Protein AF-A0A7S3MVQ2-F1 (afdb_monomer)

Mean predicted aligned error: 12.65 Å

Foldseek 3Di:
DDDDDPDDDDDDDPPDPDDPPDDDDDDDDDDDDDDDDPPQACAAQNVVCPDPPNVLFDRFDLVCLPDVVLVPCVVVVVVPADPVLVVVLSCRNSGSHHDDPVLVVDPVSVVSVVVSVVSVVVSRVSRCPDPVNVVRSVVCVVVCSVWFDPDPVRVRD

Organism: NCBI:txid197538

InterPro domains:
  IPR000704 Casein kinase II, regulatory subunit [PF01214] (44-157)
  IPR000704 Casein kinase II, regulatory subunit [PR00472] (43-59)
  IPR000704 Casein kinase II, regulatory subunit [PR00472] (60-74)
  IPR000704 Casein kinase II, regulatory subunit [PR00472] (120-141)
  IPR000704 Casein kinase II, regulatory subunit [PR00472] (145-157)
  IPR000704 Casein kinase II, regulatory subunit [PTHR11740] (28-157)
  IPR000704 Casein kinase II, regulatory subunit [SM01085] (43-157)
  IPR016149 Casein kinase II, regulatory subunit, N-terminal [G3DSA:1.10.1820.10] (37-147)
  IPR035991 Casein kinase II subunit beta-like [SSF57798] (42-157)

Structure (mmCIF, N/CA/C/O backbone):
data_AF-A0A7S3MVQ2-F1
#
_entry.id   AF-A0A7S3MVQ2-F1
#
loop_
_atom_site.group_PDB
_atom_site.id
_atom_site.type_symbol
_atom_site.label_atom_id
_atom_site.label_alt_id
_atom_site.label_comp_id
_atom_site.label_asym_id
_atom_site.label_entity_id
_atom_site.label_seq_id
_atom_site.pdbx_PDB_ins_code
_atom_site.Cartn_x
_atom_site.Cartn_y
_atom_site.Cartn_z
_atom_site.occupancy
_atom_site.B_iso_or_equiv
_atom_site.auth_seq_id
_atom_site.auth_comp_id
_atom_site.auth_asym_id
_atom_site.auth_atom_id
_atom_site.pdbx_PDB_model_num
ATOM 1 N N . GLY A 1 1 ? 5.652 -50.500 51.680 1.00 36.81 1 GLY A N 1
ATOM 2 C CA . GLY A 1 1 ? 4.199 -50.358 51.426 1.00 36.81 1 GLY A CA 1
ATOM 3 C C . GLY A 1 1 ? 3.762 -49.043 52.034 1.00 36.81 1 GLY A C 1
ATOM 4 O O . GLY A 1 1 ? 4.068 -48.846 53.192 1.00 36.81 1 GLY A O 1
ATOM 5 N N . ARG A 1 2 ? 3.355 -48.041 51.249 1.00 36.62 2 ARG A N 1
ATOM 6 C CA . ARG A 1 2 ? 2.027 -47.779 50.636 1.00 36.62 2 ARG A CA 1
ATOM 7 C C . ARG A 1 2 ? 1.293 -46.641 51.387 1.00 36.62 2 ARG A C 1
ATOM 9 O O . ARG A 1 2 ? 0.750 -46.919 52.444 1.00 36.62 2 ARG A O 1
ATOM 16 N N . ARG A 1 3 ? 1.167 -45.494 50.685 1.00 39.09 3 ARG A N 1
ATOM 17 C CA . ARG A 1 3 ? 0.051 -44.503 50.623 1.00 39.09 3 ARG A CA 1
ATOM 18 C C . ARG A 1 3 ? -0.228 -43.683 51.903 1.00 39.09 3 ARG A C 1
ATOM 20 O O . ARG A 1 3 ? -0.216 -44.256 52.977 1.00 39.09 3 ARG A O 1
ATOM 27 N N . ARG A 1 4 ? -0.519 -42.374 51.881 1.00 41.44 4 ARG A N 1
ATOM 28 C CA . ARG A 1 4 ? -1.249 -41.458 50.958 1.00 41.44 4 ARG A CA 1
ATOM 29 C C . ARG A 1 4 ? -0.578 -40.059 51.082 1.00 41.44 4 ARG A C 1
ATOM 31 O O . ARG A 1 4 ? -0.103 -39.784 52.174 1.00 41.44 4 ARG A O 1
ATOM 38 N N . MET A 1 5 ? -0.280 -39.238 50.066 1.00 42.91 5 MET A N 1
ATOM 39 C CA . MET A 1 5 ? -1.108 -38.577 49.036 1.00 42.91 5 MET A CA 1
ATOM 40 C C . MET A 1 5 ? -2.360 -37.901 49.598 1.00 42.91 5 MET A C 1
ATOM 42 O O . MET A 1 5 ? -3.444 -38.468 49.504 1.00 42.91 5 MET A O 1
ATOM 46 N N . ASP A 1 6 ? -2.160 -36.708 50.159 1.00 44.53 6 ASP A N 1
ATOM 47 C CA . ASP A 1 6 ? -3.159 -35.643 50.236 1.00 44.53 6 ASP A CA 1
ATOM 48 C C . ASP A 1 6 ? -2.578 -34.473 49.421 1.00 44.53 6 ASP A C 1
ATOM 50 O O . ASP A 1 6 ? -1.783 -33.684 49.927 1.00 44.53 6 ASP A O 1
ATOM 54 N N . ASP A 1 7 ? -2.873 -34.472 48.119 1.00 46.22 7 ASP A N 1
ATOM 55 C CA . ASP A 1 7 ? -2.576 -33.376 47.196 1.00 46.22 7 ASP A CA 1
ATOM 56 C C . ASP A 1 7 ? -3.830 -32.493 47.107 1.00 46.22 7 ASP A C 1
ATOM 58 O O . ASP A 1 7 ? -4.906 -32.963 46.722 1.00 46.22 7 ASP A O 1
ATOM 62 N N . ASP A 1 8 ? -3.681 -31.225 47.491 1.00 48.38 8 ASP A N 1
ATOM 63 C CA . ASP A 1 8 ? -4.640 -30.156 47.219 1.00 48.38 8 ASP A CA 1
ATOM 64 C C . ASP A 1 8 ? -4.852 -29.996 45.699 1.00 48.38 8 ASP A C 1
ATOM 66 O O . ASP A 1 8 ? -3.922 -30.205 44.911 1.00 48.38 8 ASP A O 1
ATOM 70 N N . PRO A 1 9 ? -6.061 -29.621 45.244 1.00 42.78 9 PRO A N 1
ATOM 71 C CA . PRO A 1 9 ? -6.356 -29.514 43.825 1.00 42.78 9 PRO A CA 1
ATOM 72 C C . PRO A 1 9 ? -5.640 -28.301 43.219 1.00 42.78 9 PRO A C 1
ATOM 74 O O . PRO A 1 9 ? -5.954 -27.152 43.526 1.00 42.78 9 PRO A O 1
ATOM 77 N N . ILE A 1 10 ? -4.691 -28.571 42.321 1.00 49.16 10 ILE A N 1
ATOM 78 C CA . ILE A 1 10 ? -4.144 -27.574 41.402 1.00 49.16 10 ILE A CA 1
ATOM 79 C C . ILE A 1 10 ? -5.217 -27.290 40.349 1.00 49.16 10 ILE A C 1
ATOM 81 O O . ILE A 1 10 ? -5.445 -28.076 39.430 1.00 49.16 10 ILE A O 1
ATOM 85 N N . ASP A 1 11 ? -5.882 -26.157 40.533 1.00 48.62 11 ASP A N 1
ATOM 86 C CA . ASP A 1 11 ? -6.519 -25.389 39.475 1.00 48.62 11 ASP A CA 1
ATOM 87 C C . ASP A 1 11 ? -5.435 -24.892 38.509 1.00 48.62 11 ASP A C 1
ATOM 89 O O . ASP A 1 11 ? -4.496 -24.226 38.953 1.00 48.62 11 ASP A O 1
ATOM 93 N N . GLN A 1 12 ? -5.547 -25.292 37.237 1.00 49.31 12 GLN A N 1
ATOM 94 C CA . GLN A 1 12 ? -4.979 -24.686 36.021 1.00 49.31 12 GLN A CA 1
ATOM 95 C C . GLN A 1 12 ? -4.744 -25.767 34.962 1.00 49.31 12 GLN A C 1
ATOM 97 O O . GLN A 1 12 ? -3.691 -26.403 34.942 1.00 49.31 12 GLN A O 1
ATOM 102 N N . ASN A 1 13 ? -5.706 -25.936 34.052 1.00 39.81 13 ASN A N 1
ATOM 103 C CA . ASN A 1 13 ? -5.420 -25.964 32.616 1.00 39.81 13 ASN A CA 1
ATOM 104 C C . ASN A 1 13 ? -6.738 -25.846 31.832 1.00 39.81 13 ASN A C 1
ATOM 106 O O . ASN A 1 13 ? -7.194 -26.814 31.221 1.00 39.81 13 ASN A O 1
ATOM 110 N N . ASP A 1 14 ? -7.355 -24.663 31.859 1.00 41.69 14 ASP A N 1
ATOM 111 C CA . ASP A 1 14 ? -8.352 -24.310 30.850 1.00 41.69 14 ASP A CA 1
ATOM 112 C C . ASP A 1 14 ? -7.624 -24.162 29.513 1.00 41.69 14 ASP A C 1
ATOM 114 O O . ASP A 1 14 ? -7.027 -23.137 29.177 1.00 41.69 14 ASP A O 1
ATOM 118 N N . SER A 1 15 ? -7.633 -25.251 28.750 1.00 51.78 15 SER A N 1
ATOM 119 C CA . SER A 1 15 ? -7.375 -25.237 27.321 1.00 51.78 15 SER A CA 1
ATOM 120 C C . SER A 1 15 ? -8.559 -24.578 26.615 1.00 51.78 15 SER A C 1
ATOM 122 O O . SER A 1 15 ? -9.326 -25.252 25.927 1.00 51.78 15 SER A O 1
ATOM 124 N N . ASP A 1 16 ? -8.722 -23.270 26.788 1.00 43.88 16 ASP A N 1
ATOM 125 C CA . ASP A 1 16 ? -9.707 -22.517 26.024 1.00 43.88 16 ASP A CA 1
ATOM 126 C C . ASP A 1 16 ? -9.120 -22.176 24.659 1.00 43.88 16 ASP A C 1
ATOM 128 O O . ASP A 1 16 ? -8.355 -21.231 24.447 1.00 43.88 16 ASP A O 1
ATOM 132 N N . GLY A 1 17 ? -9.459 -23.063 23.724 1.00 45.28 17 GLY A N 1
ATOM 133 C CA . GLY A 1 17 ? -9.255 -22.887 22.305 1.00 45.28 17 GLY A CA 1
ATOM 134 C C . GLY A 1 17 ? -9.852 -21.571 21.819 1.00 45.28 17 GLY A C 1
ATOM 135 O O . GLY A 1 17 ? -10.863 -21.075 22.308 1.00 45.28 17 GLY A O 1
ATOM 136 N N . PHE A 1 18 ? -9.195 -21.016 20.810 1.00 47.12 18 PHE A N 1
ATOM 137 C CA . PHE A 1 18 ? -9.648 -19.862 20.054 1.00 47.12 18 PHE A CA 1
ATOM 138 C C . PHE A 1 18 ? -11.028 -20.153 19.436 1.00 47.12 18 PHE A C 1
ATOM 140 O O . PHE A 1 18 ? -11.122 -20.817 18.404 1.00 47.12 18 PHE A O 1
ATOM 147 N N . GLN A 1 19 ? -12.101 -19.703 20.088 1.00 46.84 19 GLN A N 1
ATOM 148 C CA . GLN A 1 19 ? -13.464 -19.815 19.569 1.00 46.84 19 GLN A CA 1
ATOM 149 C C . GLN A 1 19 ? -13.716 -18.675 18.574 1.00 46.84 19 GLN A C 1
ATOM 151 O O . GLN A 1 19 ? -13.661 -17.496 18.921 1.00 46.84 19 GLN A O 1
ATOM 156 N N . MET A 1 20 ? -13.938 -19.053 17.313 1.00 55.94 20 MET A N 1
ATOM 157 C CA . MET A 1 20 ? -14.153 -18.175 16.154 1.00 55.94 20 MET A CA 1
ATOM 158 C C . MET A 1 20 ? -15.634 -18.064 15.776 1.00 55.94 20 MET A C 1
ATOM 160 O O . MET A 1 20 ? -15.983 -18.018 14.597 1.00 55.94 20 MET A O 1
ATOM 164 N N . GLU A 1 21 ? -16.523 -18.064 16.757 1.00 46.97 21 GLU A N 1
ATOM 165 C CA . GLU A 1 21 ? -17.956 -18.008 16.498 1.00 46.97 21 GLU A CA 1
ATOM 166 C C . GLU A 1 21 ? -18.450 -16.578 16.698 1.00 46.97 21 GLU A C 1
ATOM 168 O O . GLU A 1 21 ? -18.766 -16.200 17.817 1.00 46.97 21 GLU A O 1
ATOM 173 N N . ASP A 1 22 ? -18.434 -15.781 15.622 1.00 44.22 22 ASP A N 1
ATOM 174 C CA . ASP A 1 22 ? -19.499 -14.819 15.276 1.00 44.22 22 ASP A CA 1
ATOM 175 C C . ASP A 1 22 ? -19.104 -13.979 14.045 1.00 44.22 22 ASP A C 1
ATOM 177 O O . ASP A 1 22 ? -18.534 -12.898 14.177 1.00 44.22 22 ASP A O 1
ATOM 181 N N . MET A 1 23 ? -19.374 -14.495 12.840 1.00 50.97 23 MET A N 1
ATOM 182 C CA . MET A 1 23 ? -19.598 -13.692 11.622 1.00 50.97 23 MET A CA 1
ATOM 183 C C . MET A 1 23 ? -20.563 -14.430 10.683 1.00 50.97 23 MET A C 1
ATOM 185 O O . MET A 1 23 ? -20.249 -14.708 9.526 1.00 50.97 23 MET A O 1
ATOM 189 N N . SER A 1 24 ? -21.738 -14.787 11.204 1.00 52.31 24 SER A N 1
ATOM 190 C CA . SER A 1 24 ? -22.838 -15.325 10.395 1.00 52.31 24 SER A CA 1
ATOM 191 C C . SER A 1 24 ? -23.913 -14.247 10.261 1.00 52.31 24 SER A C 1
ATOM 193 O O . SER A 1 24 ? -24.755 -14.113 11.142 1.00 52.31 24 SER A O 1
ATOM 195 N N . ASP A 1 25 ? -23.871 -13.459 9.187 1.00 53.09 25 ASP A N 1
ATOM 196 C CA . ASP A 1 25 ? -24.958 -12.534 8.846 1.00 53.09 25 ASP A CA 1
ATOM 197 C C . ASP A 1 25 ? -26.086 -13.297 8.127 1.00 53.09 25 ASP A C 1
ATOM 199 O O . ASP A 1 25 ? -25.895 -13.840 7.036 1.00 53.09 25 ASP A O 1
ATOM 203 N N . ASP A 1 26 ? -27.254 -13.364 8.772 1.00 54.66 26 ASP A N 1
ATOM 204 C CA . ASP A 1 26 ? -28.526 -13.789 8.185 1.00 54.66 26 ASP A CA 1
ATOM 205 C C . ASP A 1 26 ? -29.223 -12.559 7.600 1.00 54.66 26 ASP A C 1
ATOM 207 O O . ASP A 1 26 ? -29.900 -11.807 8.306 1.00 54.66 26 ASP A O 1
ATOM 211 N N . SER A 1 27 ? -29.113 -12.376 6.285 1.00 56.66 27 SER A N 1
ATOM 212 C CA . SER A 1 27 ? -30.057 -11.534 5.561 1.00 56.66 27 SER A CA 1
ATOM 213 C C . SER A 1 27 ? -30.568 -12.208 4.283 1.00 56.66 27 SER A C 1
ATOM 215 O O . SER A 1 27 ? -29.864 -12.558 3.336 1.00 56.66 27 SER A O 1
ATOM 217 N N . ARG A 1 28 ? -31.881 -12.437 4.328 1.00 53.53 28 ARG A N 1
ATOM 218 C CA . ARG A 1 28 ? -32.764 -13.047 3.336 1.00 53.53 28 ARG A CA 1
ATOM 219 C C . ARG A 1 28 ? -32.668 -12.419 1.941 1.00 53.53 28 ARG A C 1
ATOM 221 O O . ARG A 1 28 ? -32.565 -11.212 1.765 1.00 53.53 28 ARG A O 1
ATOM 228 N N . VAL A 1 29 ? -32.879 -13.282 0.950 1.00 50.12 29 VAL A N 1
ATOM 229 C CA . VAL A 1 29 ? -33.008 -13.003 -0.486 1.00 50.12 29 VAL A CA 1
ATOM 230 C C . VAL A 1 29 ? -33.994 -11.859 -0.794 1.00 50.12 29 VAL A C 1
ATOM 232 O O . VAL A 1 29 ? -35.200 -11.991 -0.569 1.00 50.12 29 VAL A O 1
ATOM 235 N N . HIS A 1 30 ? -33.507 -10.797 -1.442 1.00 45.25 30 HIS A N 1
ATOM 236 C CA . HIS A 1 30 ? -34.313 -9.942 -2.317 1.00 45.25 30 HIS A CA 1
ATOM 237 C C . HIS A 1 30 ? -33.707 -9.960 -3.722 1.00 45.25 30 HIS A C 1
ATOM 239 O O . HIS A 1 30 ? -32.664 -9.374 -3.991 1.00 45.25 30 HIS A O 1
ATOM 245 N N . ARG A 1 31 ? -34.351 -10.712 -4.619 1.00 50.09 31 ARG A N 1
ATOM 246 C CA . ARG A 1 31 ? -34.030 -10.732 -6.043 1.00 50.09 31 ARG A CA 1
ATOM 247 C C . ARG A 1 31 ? -34.828 -9.608 -6.705 1.00 50.09 31 ARG A C 1
ATOM 249 O O . ARG A 1 31 ? -35.993 -9.816 -7.025 1.00 50.09 31 ARG A O 1
ATOM 256 N N . SER A 1 32 ? -34.177 -8.474 -6.935 1.00 45.75 32 SER A N 1
ATOM 257 C CA . SER A 1 32 ? -34.578 -7.473 -7.926 1.00 45.75 32 SER A CA 1
ATOM 258 C C . SER A 1 32 ? -33.326 -7.067 -8.687 1.00 45.75 32 SER A C 1
ATOM 260 O O . SER A 1 32 ? -32.311 -6.739 -8.082 1.00 45.75 32 SER A O 1
ATOM 262 N N . GLY A 1 33 ? -33.376 -7.227 -10.007 1.00 52.69 33 GLY A N 1
ATOM 263 C CA . GLY A 1 33 ? -32.273 -6.887 -10.886 1.00 52.69 33 GLY A CA 1
ATOM 264 C C . GLY A 1 33 ? -32.173 -5.383 -11.054 1.00 52.69 33 GLY A C 1
ATOM 265 O O . GLY A 1 33 ? -33.129 -4.777 -11.512 1.00 52.69 33 GLY A O 1
ATOM 266 N N . ASP A 1 34 ? -30.999 -4.859 -10.734 1.00 45.09 34 ASP A N 1
ATOM 267 C CA . ASP A 1 34 ? -30.413 -3.670 -11.337 1.00 45.09 34 ASP A CA 1
ATOM 268 C C . ASP A 1 34 ? -28.915 -3.969 -11.444 1.00 45.09 34 ASP A C 1
ATOM 270 O O . ASP A 1 34 ? -28.145 -3.827 -10.497 1.00 45.09 34 ASP A O 1
ATOM 274 N N . ALA A 1 35 ? -28.536 -4.541 -12.585 1.00 54.69 35 ALA A N 1
ATOM 275 C CA . ALA A 1 35 ? -27.146 -4.647 -12.976 1.00 54.69 35 ALA A CA 1
ATOM 276 C C . ALA A 1 35 ? -26.712 -3.296 -13.557 1.00 54.69 35 ALA A C 1
ATOM 278 O O . ALA A 1 35 ? -27.449 -2.689 -14.334 1.00 54.69 35 ALA A O 1
ATOM 279 N N . ASP A 1 36 ? -25.489 -2.906 -13.205 1.00 51.25 36 ASP A N 1
ATOM 280 C CA . ASP A 1 36 ? -24.635 -1.983 -13.951 1.00 51.25 36 ASP A CA 1
ATOM 281 C C . ASP A 1 36 ? -24.920 -0.482 -13.786 1.00 51.25 36 ASP A C 1
ATOM 283 O O . ASP A 1 36 ? -25.392 0.169 -14.711 1.00 51.25 36 ASP A O 1
ATOM 287 N N . MET A 1 37 ? -24.549 0.084 -12.627 1.00 51.66 37 MET A N 1
ATOM 288 C CA . MET A 1 37 ? -24.009 1.459 -12.500 1.00 51.66 37 MET A CA 1
ATOM 289 C C . MET A 1 37 ? -23.409 1.730 -11.097 1.00 51.66 37 MET A C 1
ATOM 291 O O . MET A 1 37 ? -23.457 2.850 -10.591 1.00 51.66 37 MET A O 1
ATOM 295 N N . GLU A 1 38 ? -22.822 0.729 -10.432 1.00 51.94 38 GLU A N 1
ATOM 296 C CA . GLU A 1 38 ? -21.959 0.999 -9.273 1.00 51.94 38 GLU A CA 1
ATOM 297 C C . GLU A 1 38 ? -20.607 1.431 -9.846 1.00 51.94 38 GLU A C 1
ATOM 299 O O . GLU A 1 38 ? -19.777 0.607 -10.228 1.00 51.94 38 GLU A O 1
ATOM 304 N N . GLY A 1 39 ? -20.462 2.741 -10.071 1.00 49.25 39 GLY A N 1
ATOM 305 C CA . GLY A 1 39 ? -19.214 3.328 -10.539 1.00 49.25 39 GLY A CA 1
ATOM 306 C C . GLY A 1 39 ? -18.086 2.822 -9.653 1.00 49.25 39 GLY A C 1
ATOM 307 O O . GLY A 1 39 ? -18.187 2.966 -8.443 1.00 49.25 39 GLY A O 1
ATOM 308 N N . ASP A 1 40 ? -17.093 2.188 -10.280 1.00 59.66 40 ASP A N 1
ATOM 309 C CA . ASP A 1 40 ? -15.859 1.630 -9.719 1.00 59.66 40 ASP A CA 1
ATOM 310 C C . ASP A 1 40 ? -15.354 2.464 -8.531 1.00 59.66 40 ASP A C 1
ATOM 312 O O . ASP A 1 40 ? -14.575 3.406 -8.696 1.00 59.66 40 ASP A O 1
ATOM 316 N N . ALA A 1 41 ? -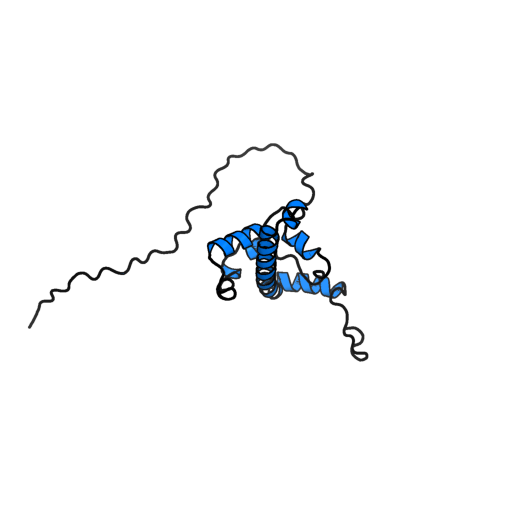15.893 2.173 -7.343 1.00 69.69 41 ALA A N 1
ATOM 317 C CA . ALA A 1 41 ? -15.646 2.967 -6.158 1.00 69.69 41 ALA A CA 1
ATOM 318 C C . ALA A 1 41 ? -14.161 2.826 -5.847 1.00 69.69 41 ALA A C 1
ATOM 320 O O . ALA A 1 41 ? -13.637 1.716 -5.714 1.00 69.69 41 ALA A O 1
ATOM 321 N N . MET A 1 42 ? -13.459 3.957 -5.810 1.00 87.56 42 MET A N 1
ATOM 322 C CA . MET A 1 42 ? -12.031 3.973 -5.545 1.00 87.56 42 MET A CA 1
ATOM 323 C C . MET A 1 42 ? -11.812 3.635 -4.069 1.00 87.56 42 MET A C 1
ATOM 325 O O . MET A 1 42 ? -11.782 4.521 -3.228 1.00 87.56 42 MET A O 1
ATOM 329 N N . GLY A 1 43 ? -11.686 2.347 -3.749 1.00 95.56 43 GLY A N 1
ATOM 330 C CA . GLY A 1 43 ? -11.373 1.897 -2.392 1.00 95.56 43 GLY A CA 1
ATOM 331 C C . GLY A 1 43 ? -9.994 2.358 -1.925 1.00 95.56 43 GLY A C 1
ATOM 332 O O . GLY A 1 43 ? -9.161 2.783 -2.731 1.00 95.56 43 GLY A O 1
ATOM 333 N N . TRP A 1 44 ? -9.730 2.232 -0.622 1.00 97.69 44 TRP A N 1
ATOM 334 C CA . TRP A 1 44 ? -8.515 2.766 0.005 1.00 97.69 44 TRP A CA 1
ATOM 335 C C . TRP A 1 44 ? -7.231 2.248 -0.659 1.00 97.69 44 TRP A C 1
ATOM 337 O O . TRP A 1 44 ? -6.339 3.037 -0.943 1.00 97.69 44 TRP A O 1
ATOM 347 N N . ILE A 1 45 ? -7.151 0.952 -0.996 1.00 97.94 45 ILE A N 1
ATOM 348 C CA . ILE A 1 45 ? -5.976 0.361 -1.671 1.00 97.94 45 ILE A CA 1
ATOM 349 C C . ILE A 1 45 ? -5.708 1.031 -3.023 1.00 97.94 45 ILE A C 1
ATOM 351 O O . ILE A 1 45 ? -4.576 1.411 -3.324 1.00 97.94 45 ILE A O 1
ATOM 355 N N . LYS A 1 46 ? -6.755 1.190 -3.836 1.00 96.75 46 LYS A N 1
ATOM 356 C CA . LYS A 1 46 ? -6.656 1.782 -5.173 1.00 96.75 46 LYS A CA 1
ATOM 357 C C . LYS A 1 46 ? -6.317 3.265 -5.096 1.00 96.75 46 LYS A C 1
ATOM 359 O O . LYS A 1 46 ? -5.436 3.725 -5.817 1.00 96.75 46 L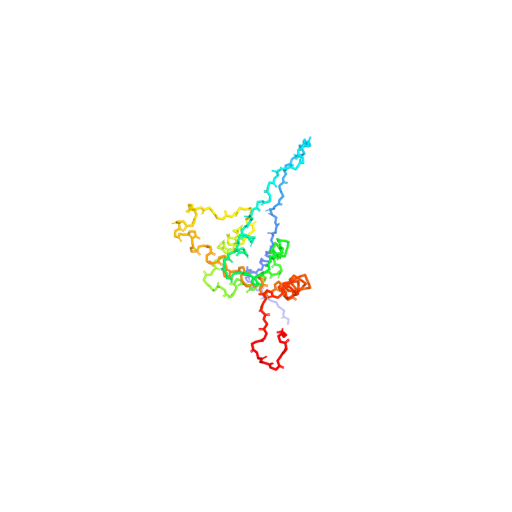YS A O 1
ATOM 364 N N . TRP A 1 47 ? -6.965 3.986 -4.181 1.00 97.00 47 TRP A N 1
ATOM 365 C CA 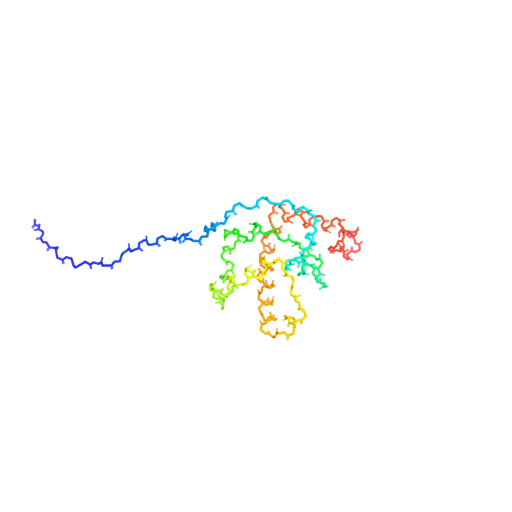. TRP A 1 47 ? -6.633 5.371 -3.859 1.00 97.00 47 TRP A CA 1
ATOM 366 C C . TRP A 1 47 ? -5.160 5.500 -3.458 1.00 97.00 47 TRP A C 1
ATOM 368 O O . TRP A 1 47 ? -4.415 6.249 -4.088 1.00 97.00 47 TRP A O 1
ATOM 378 N N . PHE A 1 48 ? -4.710 4.700 -2.492 1.00 97.69 48 PHE A N 1
ATOM 379 C CA . PHE A 1 48 ? -3.353 4.739 -1.961 1.00 97.69 48 PHE A CA 1
ATOM 380 C C . PHE A 1 48 ? -2.305 4.438 -3.036 1.00 97.69 48 PHE A C 1
ATOM 382 O O . PHE A 1 48 ? -1.305 5.144 -3.134 1.00 97.69 48 PHE A O 1
ATOM 389 N N . CYS A 1 49 ? -2.529 3.434 -3.889 1.00 97.12 49 CYS A N 1
ATOM 390 C CA . CYS A 1 49 ? -1.634 3.118 -5.006 1.00 97.12 49 CYS A CA 1
ATOM 391 C C . CYS A 1 49 ? -1.668 4.151 -6.149 1.00 97.12 49 CYS A C 1
ATOM 393 O O . CYS A 1 49 ? -0.776 4.125 -6.997 1.00 97.12 49 CYS A O 1
ATOM 395 N N . SER A 1 50 ? -2.668 5.039 -6.189 1.00 95.94 50 SER A N 1
ATOM 396 C CA . SER A 1 50 ? -2.774 6.119 -7.181 1.00 95.94 50 SER A CA 1
ATOM 397 C C . SER A 1 50 ? -2.070 7.417 -6.771 1.00 95.94 50 SER A C 1
ATOM 399 O O . SER A 1 50 ? -1.924 8.312 -7.603 1.00 95.94 50 SER A O 1
ATOM 401 N N . LEU A 1 51 ? -1.629 7.525 -5.511 1.00 96.31 51 LEU A N 1
ATOM 402 C CA . LEU A 1 51 ? -0.922 8.702 -5.008 1.00 96.31 51 LEU A CA 1
ATOM 403 C C . LEU A 1 51 ? 0.425 8.901 -5.721 1.00 96.31 51 LEU A C 1
ATOM 405 O O . LEU A 1 51 ? 1.102 7.945 -6.115 1.00 96.31 51 LEU A O 1
ATOM 409 N N . GLU A 1 52 ? 0.829 10.164 -5.856 1.00 95.94 52 GLU A N 1
ATOM 410 C CA . GLU A 1 52 ? 2.134 10.527 -6.410 1.00 95.94 52 GLU A CA 1
ATOM 411 C C . GLU A 1 52 ? 3.260 9.867 -5.601 1.00 95.94 52 GLU A C 1
ATOM 413 O O . GLU A 1 52 ? 3.262 9.886 -4.370 1.00 95.94 52 GLU A O 1
ATOM 418 N N . GLY A 1 53 ? 4.215 9.251 -6.300 1.00 94.19 53 GLY A N 1
ATOM 419 C CA . GLY A 1 53 ? 5.308 8.518 -5.670 1.00 94.19 53 GLY A CA 1
ATOM 420 C C . GLY A 1 53 ? 4.955 7.100 -5.214 1.00 94.19 53 GLY A C 1
ATOM 421 O O . GLY A 1 53 ? 5.839 6.417 -4.711 1.00 94.19 53 GLY A O 1
ATOM 422 N N . HIS A 1 54 ? 3.721 6.615 -5.405 1.00 96.69 54 HIS A N 1
ATOM 423 C CA . HIS A 1 54 ? 3.335 5.216 -5.142 1.00 96.69 54 HIS A CA 1
ATOM 424 C C . HIS A 1 54 ? 3.231 4.374 -6.417 1.00 96.69 54 HIS A C 1
ATOM 426 O O . HIS A 1 54 ? 2.716 3.255 -6.405 1.00 96.69 54 HIS A O 1
ATOM 432 N N . GLU A 1 55 ? 3.772 4.869 -7.527 1.00 94.25 55 GLU A N 1
ATOM 433 C CA . GLU A 1 55 ? 3.651 4.245 -8.844 1.00 94.25 55 GLU A CA 1
ATOM 434 C C . GLU A 1 55 ? 4.187 2.801 -8.839 1.00 94.25 55 GLU A C 1
ATOM 436 O O . GLU A 1 55 ? 3.639 1.931 -9.520 1.00 94.25 55 GLU A O 1
ATOM 441 N N . TYR A 1 56 ? 5.213 2.514 -8.028 1.00 93.62 56 TYR A N 1
ATOM 442 C CA . TYR A 1 56 ? 5.835 1.194 -7.882 1.00 93.62 56 TYR A CA 1
ATOM 443 C C . TYR A 1 56 ? 4.982 0.171 -7.113 1.00 93.62 56 TYR A C 1
ATOM 445 O O . TYR A 1 56 ? 5.228 -1.037 -7.223 1.00 93.62 56 TYR A O 1
ATOM 453 N N . MET A 1 57 ? 3.984 0.625 -6.351 1.00 97.06 57 MET A N 1
ATOM 454 C CA . MET A 1 57 ? 3.102 -0.245 -5.576 1.00 97.06 57 MET A CA 1
ATOM 455 C C . MET A 1 57 ? 2.200 -1.067 -6.497 1.00 97.06 57 MET A C 1
ATOM 457 O O . MET A 1 57 ? 1.874 -0.668 -7.613 1.00 97.06 57 MET A O 1
ATOM 461 N N . VAL A 1 58 ? 1.765 -2.229 -6.022 1.00 97.38 58 VAL A N 1
ATOM 462 C CA . VAL A 1 58 ? 0.725 -3.032 -6.677 1.00 97.38 58 VAL A CA 1
ATOM 463 C C . VAL A 1 58 ? -0.446 -3.140 -5.718 1.00 97.38 58 VAL A C 1
ATOM 465 O O . VAL A 1 58 ? -0.240 -3.183 -4.506 1.00 97.38 58 VAL A O 1
ATOM 468 N N . GLU A 1 59 ? -1.659 -3.196 -6.251 1.00 98.00 59 GLU A N 1
ATOM 469 C CA . GLU A 1 59 ? -2.854 -3.419 -5.442 1.00 98.00 59 GLU A CA 1
ATOM 470 C C . GLU A 1 59 ? -2.826 -4.857 -4.906 1.00 98.00 59 GLU A C 1
ATOM 472 O O . GLU A 1 59 ? -2.791 -5.824 -5.681 1.00 98.00 59 GLU A O 1
ATOM 477 N N . VAL A 1 60 ? -2.773 -5.001 -3.582 1.00 98.44 60 VAL A N 1
ATOM 478 C CA . VAL A 1 60 ? -2.880 -6.296 -2.901 1.00 98.44 60 VAL A CA 1
ATOM 479 C C . VAL A 1 60 ? -4.339 -6.738 -2.933 1.00 98.44 60 VAL A C 1
ATOM 481 O O . VAL A 1 60 ? -5.234 -5.938 -2.686 1.00 98.44 60 VAL A O 1
ATOM 484 N N . ASP A 1 61 ? -4.584 -8.013 -3.225 1.00 97.44 61 ASP A N 1
ATOM 485 C CA . ASP A 1 61 ? -5.950 -8.532 -3.284 1.00 97.44 61 ASP A CA 1
ATOM 486 C C . ASP A 1 61 ? -6.586 -8.572 -1.886 1.00 97.44 61 ASP A C 1
ATOM 488 O O . ASP A 1 61 ? -5.991 -9.091 -0.937 1.00 97.44 61 ASP A O 1
ATOM 492 N N . ASP A 1 62 ? -7.836 -8.122 -1.773 1.00 96.38 62 ASP A N 1
ATOM 493 C CA . ASP A 1 62 ? -8.642 -8.199 -0.547 1.00 96.38 62 ASP A CA 1
ATOM 494 C C . ASP A 1 62 ? -8.597 -9.581 0.113 1.00 96.38 62 ASP A C 1
ATOM 496 O O . ASP A 1 62 ? -8.492 -9.701 1.333 1.00 96.38 62 ASP A O 1
ATOM 500 N N . THR A 1 63 ? -8.679 -10.643 -0.691 1.00 97.06 63 THR A N 1
ATOM 501 C CA . THR A 1 63 ? -8.677 -12.030 -0.212 1.00 97.06 63 THR A CA 1
ATOM 502 C C . THR A 1 63 ? -7.362 -12.407 0.463 1.00 97.06 63 THR A C 1
ATOM 504 O O . THR A 1 63 ? -7.378 -13.163 1.430 1.00 97.06 63 THR A O 1
ATOM 507 N N . TYR A 1 64 ? -6.238 -11.848 0.007 1.00 98.19 64 TYR A N 1
ATOM 508 C CA . TYR A 1 64 ? -4.931 -12.065 0.620 1.00 98.19 64 TYR A CA 1
ATOM 509 C C . TYR A 1 64 ? -4.854 -11.422 2.008 1.00 98.19 64 TYR A C 1
ATOM 511 O O . TYR A 1 64 ? -4.362 -12.047 2.945 1.00 98.19 64 TYR A O 1
ATOM 519 N N . ILE A 1 65 ? -5.373 -10.197 2.148 1.00 97.88 65 ILE A N 1
ATOM 520 C CA . ILE A 1 65 ? -5.380 -9.448 3.416 1.00 97.88 65 ILE A CA 1
ATOM 521 C C . ILE A 1 65 ? -6.381 -10.048 4.410 1.00 97.88 65 ILE A C 1
ATOM 523 O O . ILE A 1 65 ? -6.120 -10.081 5.609 1.00 97.88 65 ILE A O 1
ATOM 527 N N . ARG A 1 66 ? -7.529 -10.539 3.927 1.00 96.81 66 ARG A N 1
ATOM 528 C CA . ARG A 1 66 ? -8.569 -11.155 4.767 1.00 96.81 66 ARG A CA 1
ATOM 529 C C . ARG A 1 66 ? -8.142 -12.486 5.381 1.00 96.81 66 ARG A C 1
ATOM 531 O O . ARG A 1 66 ? -8.743 -12.885 6.373 1.00 96.81 66 ARG A O 1
ATOM 538 N N . ASP A 1 67 ? -7.137 -13.158 4.823 1.00 97.06 67 ASP A N 1
ATOM 539 C CA . ASP A 1 67 ? -6.584 -14.388 5.387 1.00 97.06 67 ASP A CA 1
ATOM 540 C C . ASP A 1 67 ? -5.601 -14.071 6.536 1.00 97.06 67 ASP A C 1
ATOM 542 O O . ASP A 1 67 ? -4.497 -13.562 6.294 1.00 97.06 67 ASP A O 1
ATOM 546 N N . PRO A 1 68 ? -5.946 -14.404 7.798 1.00 92.25 68 PRO A N 1
ATOM 547 C CA . PRO A 1 68 ? -5.103 -14.106 8.951 1.00 92.25 68 PRO A CA 1
ATOM 548 C C . PRO A 1 68 ? -3.721 -14.759 8.879 1.00 92.25 68 PRO A C 1
ATOM 550 O O . PRO A 1 68 ? -2.780 -14.230 9.474 1.00 92.25 68 PRO A O 1
ATOM 553 N N . PHE A 1 69 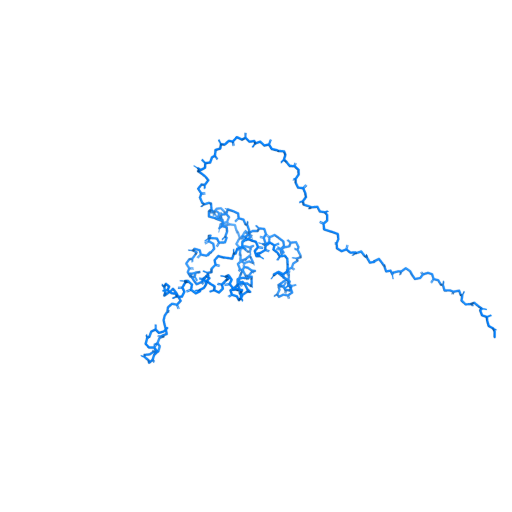? -3.574 -15.877 8.156 1.00 95.50 69 PHE A N 1
ATOM 554 C CA . PHE A 1 69 ? -2.296 -16.570 8.006 1.00 95.50 69 PHE A CA 1
ATOM 555 C C . PHE A 1 69 ? -1.240 -15.674 7.342 1.00 95.50 69 PHE A C 1
ATOM 557 O O . PHE A 1 69 ? -0.088 -15.634 7.780 1.00 95.50 69 PHE A O 1
ATOM 564 N N . ASN A 1 70 ? -1.646 -14.864 6.361 1.00 95.88 70 ASN A N 1
ATOM 565 C CA . ASN A 1 70 ? -0.751 -13.941 5.658 1.00 95.88 70 ASN A CA 1
ATOM 566 C C . ASN A 1 70 ? -0.295 -12.765 6.543 1.00 95.88 70 ASN A C 1
ATOM 568 O O . ASN A 1 70 ? 0.755 -12.157 6.296 1.00 95.88 70 ASN A O 1
ATOM 572 N N . LEU A 1 71 ? -1.043 -12.475 7.613 1.00 94.94 71 LEU A N 1
ATOM 573 C CA . LEU A 1 71 ? -0.794 -11.369 8.541 1.00 94.94 71 LEU A CA 1
ATOM 574 C C . LEU A 1 71 ? -0.020 -11.783 9.804 1.00 94.94 71 LEU A C 1
ATOM 576 O O . LEU A 1 71 ? 0.354 -10.929 10.614 1.00 94.94 71 LEU A O 1
ATOM 580 N N . VAL A 1 72 ? 0.262 -13.078 9.987 1.00 92.12 72 VAL A N 1
ATOM 581 C CA . VAL A 1 72 ? 0.926 -13.595 11.194 1.00 92.12 72 VAL A CA 1
ATOM 582 C C . VAL A 1 72 ? 2.266 -12.894 11.437 1.00 92.12 72 VAL A C 1
ATOM 584 O O . VAL A 1 72 ? 3.089 -12.720 10.534 1.00 92.12 72 VAL A O 1
ATOM 587 N N . GLY A 1 73 ? 2.494 -12.471 12.681 1.00 87.81 73 GLY A N 1
ATOM 588 C CA . GLY A 1 73 ? 3.737 -11.827 13.111 1.00 87.81 73 GLY A CA 1
ATOM 589 C C . GLY A 1 73 ? 3.899 -10.365 12.680 1.00 87.81 73 GLY A C 1
ATOM 590 O O . GLY A 1 73 ? 4.827 -9.725 13.161 1.00 87.81 73 GLY A O 1
ATOM 591 N N . LEU A 1 74 ? 3.008 -9.802 11.848 1.00 89.75 74 LEU A N 1
ATOM 592 C CA . LEU A 1 74 ? 3.064 -8.374 11.498 1.00 89.75 74 LEU A CA 1
ATOM 593 C C . LEU A 1 74 ? 2.851 -7.483 12.720 1.00 89.75 74 LEU A C 1
ATOM 595 O O . LEU A 1 74 ? 3.590 -6.527 12.918 1.00 89.75 74 LEU A O 1
ATOM 599 N N . GLN A 1 75 ? 1.912 -7.848 13.597 1.00 82.81 75 GLN A N 1
ATOM 600 C CA . GLN A 1 75 ? 1.656 -7.089 14.823 1.00 82.81 75 GLN A CA 1
ATOM 601 C C . GLN A 1 75 ? 2.899 -6.994 15.729 1.00 82.81 75 GLN A C 1
ATOM 603 O O . GLN A 1 75 ? 3.105 -5.982 16.385 1.00 82.81 75 GLN A O 1
ATOM 608 N N . GLN A 1 76 ? 3.766 -8.012 15.746 1.00 86.19 76 GLN A N 1
ATOM 609 C CA . GLN A 1 76 ? 4.989 -7.999 16.563 1.00 86.19 76 GLN A CA 1
ATOM 610 C C . GLN A 1 76 ? 6.044 -7.017 16.033 1.00 86.19 76 GLN A C 1
ATOM 612 O O . GLN A 1 76 ? 6.922 -6.604 16.785 1.00 86.19 76 GLN A O 1
ATOM 617 N N . GLN A 1 77 ? 5.957 -6.635 14.755 1.00 85.69 77 GLN A N 1
ATOM 618 C CA . GLN A 1 77 ? 6.830 -5.631 14.142 1.00 85.69 77 GLN A CA 1
ATOM 619 C C . GLN A 1 77 ? 6.399 -4.197 14.484 1.00 85.69 77 GLN A C 1
ATOM 621 O O . GLN A 1 77 ? 7.156 -3.266 14.227 1.00 85.69 77 GLN A O 1
ATOM 626 N N . LEU A 1 78 ? 5.221 -4.024 15.099 1.00 84.44 78 LEU A N 1
ATOM 627 C CA . LEU A 1 78 ? 4.658 -2.746 15.533 1.00 84.44 78 LEU A CA 1
ATOM 628 C C . LEU A 1 78 ? 4.397 -2.807 17.054 1.00 84.44 78 LEU A C 1
ATOM 630 O O . LEU A 1 78 ? 3.264 -3.026 17.479 1.00 84.44 78 LEU A O 1
ATOM 634 N N . PRO A 1 79 ? 5.434 -2.656 17.906 1.00 76.12 79 PRO A N 1
ATOM 635 C CA . PRO A 1 79 ? 5.362 -3.003 19.332 1.00 76.12 79 PRO A CA 1
ATOM 636 C C . PRO A 1 79 ? 4.344 -2.197 20.150 1.00 76.12 79 PRO A C 1
ATOM 638 O O . PRO A 1 79 ? 3.872 -2.671 21.180 1.00 76.12 79 PRO A O 1
ATOM 641 N N . SER A 1 80 ? 4.005 -0.984 19.710 1.00 83.56 80 SER A N 1
ATOM 642 C CA . SER A 1 80 ? 2.999 -0.116 20.335 1.00 83.56 80 SER A CA 1
ATOM 643 C C . SER A 1 80 ? 1.564 -0.411 19.878 1.00 83.56 80 SER A C 1
ATOM 645 O O . SER A 1 80 ? 0.620 0.167 20.418 1.00 83.56 80 SER A O 1
ATOM 647 N N . LEU A 1 81 ? 1.371 -1.304 18.902 1.00 87.50 81 LEU A N 1
ATOM 648 C CA . LEU A 1 81 ? 0.087 -1.509 18.246 1.00 87.50 81 LEU A CA 1
ATOM 649 C C . LEU A 1 81 ? -0.781 -2.537 18.986 1.00 87.50 81 LEU A C 1
ATOM 651 O O . LEU A 1 81 ? -0.515 -3.746 19.008 1.00 87.50 81 LEU A O 1
ATOM 655 N N . THR A 1 82 ? -1.875 -2.056 19.576 1.00 91.50 82 THR A N 1
ATOM 656 C CA . THR A 1 82 ? -2.865 -2.918 20.232 1.00 91.50 82 THR A CA 1
ATOM 657 C C . THR A 1 82 ? -3.611 -3.781 19.210 1.00 91.50 82 THR A C 1
ATOM 659 O O . THR A 1 82 ? -3.701 -3.451 18.025 1.00 91.50 82 THR A O 1
ATOM 662 N N . LYS A 1 83 ? -4.187 -4.903 19.665 1.00 89.69 83 LYS A N 1
ATOM 663 C CA . LYS A 1 83 ? -4.968 -5.799 18.792 1.00 89.69 83 LYS A CA 1
ATOM 664 C C . LYS A 1 83 ? -6.161 -5.085 18.147 1.00 89.69 83 LYS A C 1
ATOM 666 O O . LYS A 1 83 ? -6.445 -5.320 16.977 1.00 89.69 83 LYS A O 1
ATOM 671 N N . ASP A 1 84 ? -6.844 -4.218 18.890 1.00 92.75 84 ASP A N 1
ATOM 672 C CA . ASP A 1 84 ? -8.006 -3.490 18.372 1.00 92.75 84 ASP A CA 1
ATOM 673 C C . ASP A 1 84 ? -7.597 -2.408 17.374 1.00 92.75 84 ASP A C 1
ATOM 675 O O . ASP A 1 84 ? -8.243 -2.262 16.337 1.00 92.75 84 ASP A O 1
ATOM 679 N N . ARG A 1 85 ? -6.468 -1.726 17.616 1.00 94.19 85 ARG A N 1
ATOM 680 C CA . ARG A 1 85 ? -5.904 -0.784 16.644 1.00 94.19 85 ARG A CA 1
ATOM 681 C C . ARG A 1 85 ? -5.527 -1.505 15.351 1.00 94.19 85 ARG A C 1
ATOM 683 O O . ARG A 1 85 ? -5.968 -1.078 14.294 1.00 94.19 85 ARG A O 1
ATOM 690 N N . PHE A 1 86 ? -4.847 -2.653 15.427 1.00 94.56 86 PHE A N 1
ATOM 691 C CA . PHE A 1 86 ? -4.527 -3.476 14.251 1.00 94.56 86 PHE A CA 1
ATOM 692 C C . PHE A 1 86 ? -5.779 -3.849 13.440 1.00 94.56 86 PHE A C 1
ATOM 694 O O . PHE A 1 86 ? -5.801 -3.686 12.222 1.00 94.56 86 PHE A O 1
ATOM 701 N N . LYS A 1 87 ? -6.856 -4.295 14.103 1.00 94.44 87 LYS A N 1
ATOM 702 C CA . LYS A 1 87 ? -8.134 -4.589 13.432 1.00 94.44 87 LYS A CA 1
ATOM 703 C C . LYS A 1 87 ? -8.724 -3.357 12.743 1.00 94.44 87 LYS A C 1
ATOM 705 O O . LYS A 1 87 ? -9.246 -3.486 11.639 1.00 94.44 87 LYS A O 1
ATOM 710 N N . ASN A 1 88 ? -8.654 -2.187 13.374 1.00 95.69 88 ASN A N 1
ATOM 711 C CA . ASN A 1 88 ? -9.151 -0.943 12.788 1.00 95.69 88 ASN A CA 1
ATOM 712 C C . ASN A 1 88 ? -8.350 -0.541 11.543 1.00 95.69 88 ASN A C 1
ATOM 714 O O . ASN A 1 88 ? -8.958 -0.186 10.537 1.00 95.69 88 ASN A O 1
ATOM 718 N N . LEU A 1 89 ? -7.022 -0.691 11.563 1.00 97.00 89 LEU A N 1
ATOM 719 C CA . LEU A 1 89 ? -6.179 -0.448 10.387 1.00 97.00 89 LEU A CA 1
ATOM 720 C C . LEU A 1 89 ? -6.533 -1.392 9.231 1.00 97.00 89 LEU A C 1
ATOM 722 O O . LEU A 1 89 ? -6.699 -0.947 8.102 1.00 97.00 89 LEU A O 1
ATOM 726 N N . ILE A 1 90 ? -6.727 -2.688 9.503 1.00 97.19 90 ILE A N 1
ATOM 727 C CA . ILE A 1 90 ? -7.147 -3.654 8.473 1.00 97.19 90 ILE A CA 1
ATOM 728 C C . ILE A 1 90 ? -8.515 -3.287 7.881 1.00 97.19 90 ILE A C 1
ATOM 730 O O . ILE A 1 90 ? -8.699 -3.378 6.669 1.00 97.19 90 ILE A O 1
ATOM 734 N N . LYS A 1 91 ? -9.470 -2.846 8.711 1.00 96.75 91 LYS A N 1
ATOM 735 C CA . LYS A 1 91 ? -10.776 -2.365 8.233 1.00 96.75 91 LYS A CA 1
ATOM 736 C C . LYS A 1 91 ? -10.638 -1.144 7.324 1.00 96.75 91 LYS A C 1
ATOM 738 O O . LYS A 1 91 ? -11.317 -1.093 6.307 1.00 96.75 91 LYS A O 1
ATOM 743 N N . MET A 1 92 ? -9.765 -0.202 7.680 1.00 97.06 92 MET A N 1
ATOM 744 C CA . MET A 1 92 ? -9.490 0.988 6.875 1.00 97.06 92 MET A CA 1
ATOM 745 C C . MET A 1 92 ? -8.872 0.620 5.522 1.00 97.06 92 MET A C 1
ATOM 747 O O . MET A 1 92 ? -9.373 1.053 4.490 1.00 97.06 92 MET A O 1
ATOM 751 N N . ILE A 1 93 ? -7.852 -0.244 5.514 1.00 98.12 93 ILE A N 1
ATOM 752 C CA . ILE A 1 93 ? -7.201 -0.723 4.284 1.00 98.12 93 ILE A CA 1
ATOM 753 C C . ILE A 1 93 ? -8.212 -1.416 3.359 1.00 98.12 93 ILE A C 1
ATOM 755 O O . ILE A 1 93 ? -8.195 -1.197 2.154 1.00 98.12 93 ILE A O 1
ATOM 759 N N . LEU A 1 94 ? -9.114 -2.231 3.913 1.00 97.25 94 LEU A N 1
ATOM 760 C CA . LEU A 1 94 ? -10.150 -2.953 3.163 1.00 97.25 94 LEU A CA 1
ATOM 761 C C . LEU A 1 94 ? -11.411 -2.115 2.874 1.00 97.25 94 LEU A C 1
ATOM 763 O O . LEU A 1 94 ? -12.431 -2.671 2.454 1.00 97.25 94 LEU A O 1
ATOM 767 N N . SER A 1 95 ? -11.375 -0.803 3.124 1.00 96.19 95 SER A N 1
ATOM 768 C CA . SER A 1 95 ? -12.493 0.089 2.826 1.00 96.19 95 SER A CA 1
ATOM 769 C C . SER A 1 95 ? -12.724 0.193 1.318 1.00 96.19 95 SER A C 1
ATOM 771 O O . SER A 1 95 ? -11.789 0.352 0.529 1.00 96.19 95 SER A O 1
ATOM 773 N N . ARG A 1 96 ? -14.000 0.160 0.921 1.00 94.38 96 ARG A N 1
ATOM 774 C CA . ARG A 1 96 ? -14.437 0.417 -0.462 1.00 94.38 96 ARG A CA 1
ATOM 775 C C . ARG A 1 96 ? -14.507 1.905 -0.803 1.00 94.38 96 ARG A C 1
ATOM 777 O O . ARG A 1 96 ? -14.741 2.248 -1.955 1.00 94.38 96 ARG A O 1
ATOM 784 N N . GLU A 1 97 ? -14.283 2.763 0.182 1.00 92.94 97 GLU A N 1
ATOM 785 C CA . GLU A 1 97 ? -14.337 4.213 0.050 1.00 92.94 97 GLU A CA 1
ATOM 786 C C . GLU A 1 97 ? -12.930 4.798 0.205 1.00 92.94 97 GLU A C 1
ATOM 788 O O . GLU A 1 97 ? -12.168 4.383 1.087 1.00 92.94 97 GLU A O 1
ATOM 793 N N . SER A 1 98 ? -12.583 5.753 -0.661 1.00 93.94 98 SER A N 1
ATOM 794 C CA . SER A 1 98 ? -11.390 6.582 -0.510 1.00 93.94 98 SER A CA 1
ATOM 795 C C . SER A 1 98 ? -11.631 7.664 0.542 1.00 93.94 98 SER A C 1
ATOM 797 O O . SER A 1 98 ? -12.760 8.152 0.641 1.00 93.94 98 SER A O 1
ATOM 799 N N . PRO A 1 99 ? -10.580 8.123 1.239 1.00 94.19 99 PRO A N 1
ATOM 800 C CA . PRO A 1 99 ? -10.678 9.283 2.119 1.00 94.19 99 PRO A CA 1
ATOM 801 C C . PRO A 1 99 ? -11.206 10.505 1.363 1.00 94.19 99 PRO A C 1
ATOM 803 O O . PRO A 1 99 ? -10.771 10.778 0.239 1.00 94.19 99 PRO A O 1
ATOM 806 N N . ASN A 1 100 ? -12.143 11.227 1.968 1.00 93.69 100 ASN A N 1
ATOM 807 C CA . ASN A 1 100 ? -12.666 12.480 1.430 1.00 93.69 100 ASN A CA 1
ATOM 808 C C . ASN A 1 100 ? -11.852 13.690 1.944 1.00 93.69 100 ASN A C 1
ATOM 810 O O . ASN A 1 100 ? -10.897 13.549 2.704 1.00 93.69 100 ASN A O 1
ATOM 814 N N . GLU A 1 101 ? -12.198 14.901 1.503 1.00 93.56 101 GLU A N 1
ATOM 815 C CA . GLU A 1 101 ? -11.470 16.122 1.883 1.00 93.56 101 GLU A CA 1
ATOM 816 C C . GLU A 1 101 ? -11.582 16.457 3.382 1.00 93.56 101 GLU A C 1
ATOM 818 O O . GLU A 1 101 ? -10.633 16.987 3.957 1.00 93.56 101 GLU A O 1
ATOM 823 N N . GLU A 1 102 ? -12.700 16.114 4.029 1.00 96.06 102 GLU A N 1
ATOM 824 C CA . GLU A 1 102 ? -12.886 16.302 5.473 1.00 96.06 102 GLU A CA 1
ATOM 825 C C . GLU A 1 102 ? -12.000 15.336 6.265 1.00 96.06 102 GLU A C 1
ATOM 827 O O . GLU A 1 102 ? -11.325 15.764 7.200 1.00 96.06 102 GLU A O 1
ATOM 832 N N . ASP A 1 103 ? -11.922 14.070 5.839 1.00 95.00 103 ASP A N 1
ATOM 833 C CA . ASP A 1 103 ? -11.029 13.072 6.435 1.00 95.00 103 ASP A CA 1
ATOM 834 C C . ASP A 1 103 ? -9.570 13.547 6.365 1.00 95.00 103 ASP A C 1
ATOM 836 O O . ASP A 1 103 ? -8.833 13.497 7.345 1.00 95.00 103 ASP A O 1
ATOM 840 N N . LEU A 1 104 ? -9.146 14.071 5.211 1.00 93.38 104 LEU A N 1
ATOM 841 C CA . LEU A 1 104 ? -7.776 14.553 5.005 1.00 93.38 104 LEU A CA 1
ATOM 842 C C . LEU A 1 104 ? -7.453 15.848 5.768 1.00 93.38 104 LEU A C 1
ATOM 844 O O . LEU A 1 104 ? -6.278 16.200 5.891 1.00 93.38 104 LEU A O 1
ATOM 848 N N . ALA A 1 105 ? -8.465 16.552 6.277 1.00 95.94 105 ALA A N 1
ATOM 849 C CA . ALA A 1 105 ? -8.296 17.707 7.152 1.00 95.94 105 ALA A CA 1
ATOM 850 C C . ALA A 1 105 ? -8.249 17.326 8.646 1.00 95.94 105 ALA A C 1
ATOM 852 O O . ALA A 1 105 ? -7.849 18.157 9.466 1.00 95.94 105 ALA A O 1
ATOM 853 N N . ASP A 1 106 ? -8.639 16.099 9.011 1.00 97.25 106 ASP A N 1
ATOM 854 C CA . ASP A 1 106 ? -8.628 15.604 10.389 1.00 97.25 106 ASP A CA 1
ATOM 855 C C . ASP A 1 106 ? -7.258 15.007 10.763 1.00 97.25 106 ASP A C 1
ATOM 857 O O . ASP A 1 106 ? -6.802 14.006 10.211 1.00 97.25 106 ASP A O 1
ATOM 861 N N . GLU A 1 107 ? -6.601 15.602 11.760 1.00 96.56 107 GLU A N 1
ATOM 862 C CA . GLU A 1 107 ? -5.304 15.150 12.277 1.00 96.56 107 GLU A CA 1
ATOM 863 C C . GLU A 1 107 ? -5.346 13.702 12.796 1.00 96.56 107 GLU A C 1
ATOM 865 O O . GLU A 1 107 ? -4.426 12.928 12.531 1.00 96.56 107 GLU A O 1
ATOM 870 N N . GLN A 1 108 ? -6.433 13.291 13.459 1.00 94.38 108 GLN A N 1
ATOM 871 C CA . GLN A 1 108 ? -6.572 11.917 13.960 1.00 94.38 108 GLN A CA 1
ATOM 872 C C . GLN A 1 108 ? -6.708 10.915 12.816 1.00 94.38 108 GLN A C 1
ATOM 874 O O . GLN A 1 108 ? -6.201 9.791 12.899 1.00 94.38 108 GLN A O 1
ATOM 879 N N . PHE A 1 109 ? -7.392 11.315 11.743 1.00 95.81 109 PHE A N 1
ATOM 880 C CA . PHE A 1 109 ? -7.489 10.503 10.543 1.00 95.81 109 PHE A CA 1
ATOM 881 C C . PHE A 1 109 ? -6.130 10.382 9.856 1.00 95.81 109 PHE A C 1
ATOM 883 O O . PHE A 1 109 ? -5.752 9.281 9.465 1.00 95.81 109 PHE A O 1
ATOM 890 N N . LEU A 1 110 ? -5.367 11.473 9.743 1.00 96.38 110 LEU A N 1
ATOM 891 C CA . LEU A 1 110 ? -4.032 11.451 9.144 1.00 96.38 110 LEU A CA 1
ATOM 892 C C . LEU A 1 110 ? -3.073 10.529 9.908 1.00 96.38 110 LEU A C 1
ATOM 894 O O . LEU A 1 110 ? -2.363 9.746 9.273 1.00 96.38 110 LEU A O 1
ATOM 898 N N . GLU A 1 111 ? -3.096 10.553 11.243 1.00 94.75 111 GLU A N 1
ATOM 899 C CA . GLU A 1 111 ? -2.336 9.611 12.078 1.00 94.75 111 GLU A CA 1
ATOM 900 C C . GLU A 1 111 ? -2.742 8.155 11.797 1.00 94.75 111 GLU A C 1
ATOM 902 O O . GLU A 1 111 ? -1.893 7.288 11.573 1.00 94.75 111 GLU A O 1
ATOM 907 N N . LEU A 1 112 ? -4.050 7.877 11.756 1.00 94.75 112 LEU A N 1
ATOM 908 C CA . LEU A 1 112 ? -4.563 6.539 11.461 1.00 94.75 112 LEU A CA 1
ATOM 909 C C . LEU A 1 112 ? -4.190 6.087 10.041 1.00 94.75 112 LEU A C 1
ATOM 911 O O . LEU A 1 112 ? -3.796 4.938 9.837 1.00 94.75 112 LEU A O 1
ATOM 915 N N . ASN A 1 113 ? -4.283 6.989 9.066 1.00 96.12 113 ASN A N 1
ATOM 916 C CA . ASN A 1 113 ? -3.934 6.736 7.676 1.00 96.12 113 ASN A CA 1
ATOM 917 C C . ASN A 1 113 ? -2.435 6.460 7.519 1.00 96.12 113 ASN A C 1
ATOM 919 O O . ASN A 1 113 ? -2.055 5.600 6.724 1.00 96.12 113 ASN A O 1
ATOM 923 N N . GLN A 1 114 ? -1.581 7.140 8.286 1.00 95.75 114 GLN A N 1
ATOM 924 C CA . GLN A 1 114 ? -0.147 6.868 8.318 1.00 95.75 114 GLN A CA 1
ATOM 925 C C . GLN A 1 114 ? 0.137 5.455 8.843 1.00 95.75 114 GLN A C 1
ATOM 927 O O . GLN A 1 114 ? 0.823 4.682 8.177 1.00 95.75 114 GLN A O 1
ATOM 932 N N . GLU A 1 115 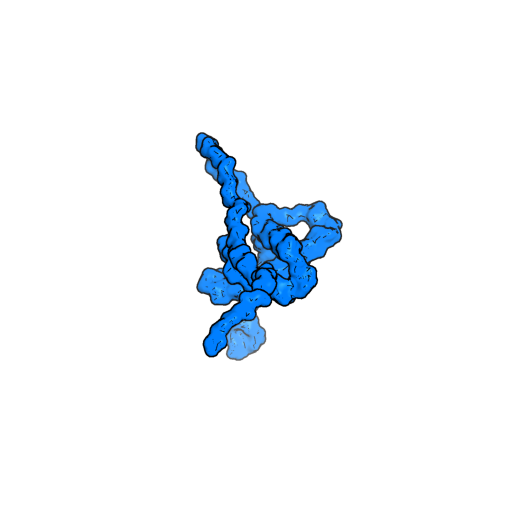? -0.456 5.069 9.974 1.00 95.69 115 GLU A N 1
ATOM 933 C CA . GLU A 1 115 ? -0.317 3.710 10.514 1.00 95.69 115 GLU A CA 1
ATOM 934 C C . GLU A 1 115 ? -0.856 2.639 9.546 1.00 95.69 115 GLU A C 1
ATOM 936 O O . GLU A 1 115 ? -0.270 1.562 9.402 1.00 95.69 115 GLU A O 1
ATOM 941 N N . ALA A 1 116 ? -1.968 2.927 8.861 1.00 97.19 116 ALA A N 1
ATOM 942 C CA . ALA A 1 116 ? -2.539 2.044 7.847 1.00 97.19 116 ALA A CA 1
ATOM 943 C C . ALA A 1 116 ? -1.599 1.901 6.641 1.00 97.19 116 ALA A C 1
ATOM 945 O O . ALA A 1 116 ? -1.421 0.796 6.130 1.00 97.19 116 ALA A O 1
ATOM 946 N N . SER A 1 117 ? -0.951 2.993 6.232 1.00 97.25 117 SER A N 1
ATOM 947 C CA . SER A 1 117 ? 0.049 3.011 5.160 1.00 97.25 117 SER A CA 1
ATOM 948 C C . SER A 1 117 ? 1.266 2.154 5.509 1.00 97.25 117 SER A C 1
ATOM 950 O O . SER A 1 117 ? 1.686 1.327 4.69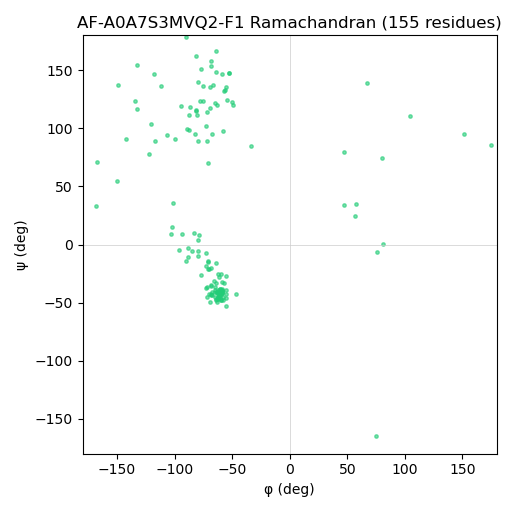6 1.00 97.25 117 SER A O 1
ATOM 952 N N . ASP A 1 118 ? 1.782 2.277 6.734 1.00 95.88 118 ASP A N 1
ATOM 953 C CA . ASP A 1 118 ? 2.901 1.466 7.224 1.00 95.88 118 ASP A CA 1
ATOM 954 C C . ASP A 1 118 ? 2.537 -0.025 7.257 1.00 95.88 118 ASP A C 1
ATOM 956 O O . ASP A 1 118 ? 3.279 -0.877 6.754 1.00 95.88 118 ASP A O 1
ATOM 960 N N . LEU A 1 119 ? 1.354 -0.355 7.789 1.00 97.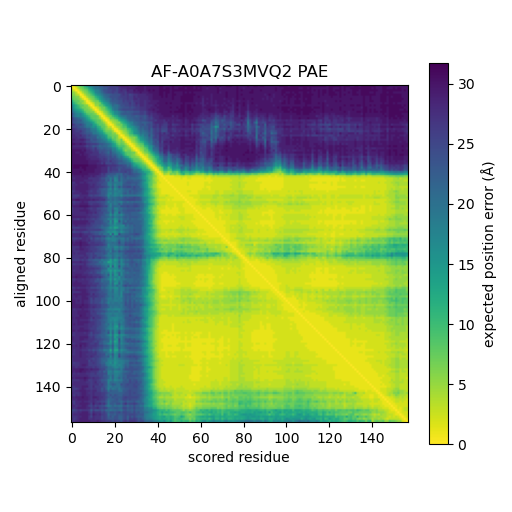12 119 LEU A N 1
ATOM 961 C CA . LEU A 1 119 ? 0.851 -1.727 7.808 1.00 97.12 119 LEU A CA 1
ATOM 962 C C . LEU A 1 119 ? 0.674 -2.282 6.389 1.00 97.12 119 LEU A C 1
ATOM 964 O O . LEU A 1 119 ? 1.082 -3.415 6.116 1.00 97.12 119 LEU A O 1
ATOM 968 N N . TYR A 1 120 ? 0.105 -1.492 5.476 1.00 98.25 120 TYR A N 1
ATOM 969 C CA . TYR A 1 120 ? -0.063 -1.883 4.081 1.00 98.25 120 TYR A CA 1
ATOM 970 C C . TYR A 1 120 ? 1.286 -2.123 3.399 1.00 98.25 120 TYR A C 1
ATOM 972 O O . TYR A 1 120 ? 1.422 -3.109 2.681 1.00 98.25 120 TYR A O 1
ATOM 980 N N . GLY A 1 121 ? 2.313 -1.316 3.678 1.00 97.62 121 GLY A N 1
ATOM 981 C CA . GLY A 1 121 ? 3.676 -1.544 3.190 1.00 97.62 121 GLY A CA 1
ATOM 982 C C . GLY A 1 121 ? 4.255 -2.898 3.626 1.00 97.62 121 GLY A C 1
ATOM 983 O O . GLY A 1 121 ? 4.844 -3.619 2.816 1.00 97.62 121 GLY A O 1
ATOM 984 N N . LEU A 1 122 ? 4.033 -3.303 4.882 1.00 97.25 122 LEU A N 1
ATOM 985 C CA . LEU A 1 122 ? 4.464 -4.617 5.378 1.00 97.25 122 LEU A CA 1
ATOM 986 C C . LEU A 1 122 ? 3.697 -5.775 4.719 1.00 97.25 122 LEU A C 1
ATOM 988 O O . LEU A 1 122 ? 4.289 -6.804 4.376 1.00 97.25 122 LEU A O 1
ATOM 992 N N . ILE A 1 123 ? 2.386 -5.612 4.527 1.00 98.31 123 ILE A N 1
ATOM 993 C CA . ILE A 1 123 ? 1.539 -6.585 3.823 1.00 98.31 123 ILE A CA 1
ATOM 994 C C . ILE A 1 123 ? 1.981 -6.707 2.362 1.00 98.31 123 ILE A C 1
ATOM 996 O O . ILE A 1 123 ? 2.169 -7.819 1.865 1.00 98.31 123 ILE A O 1
ATOM 1000 N N . HIS A 1 124 ? 2.190 -5.573 1.695 1.00 98.56 124 HIS A N 1
ATOM 1001 C CA . HIS A 1 124 ? 2.626 -5.466 0.306 1.00 98.56 124 HIS A CA 1
ATOM 1002 C C . HIS A 1 124 ? 3.965 -6.171 0.089 1.00 98.56 124 HIS A C 1
ATOM 1004 O O . HIS A 1 124 ? 4.060 -7.026 -0.790 1.00 98.56 124 HIS A O 1
ATOM 1010 N N . SER A 1 125 ? 4.949 -5.925 0.958 1.00 97.62 125 SER A N 1
ATOM 1011 C CA . SER A 1 125 ? 6.257 -6.593 0.926 1.00 97.62 125 SER A CA 1
ATOM 1012 C C . SER A 1 125 ? 6.145 -8.124 0.963 1.00 97.62 125 SER A C 1
ATOM 1014 O O . SER A 1 125 ? 6.842 -8.834 0.236 1.00 97.62 125 SER A O 1
ATOM 1016 N N . ARG A 1 126 ? 5.214 -8.674 1.752 1.00 97.75 126 ARG A N 1
ATOM 1017 C CA . ARG A 1 126 ? 4.937 -10.121 1.738 1.00 97.75 126 ARG A CA 1
ATOM 1018 C C . ARG A 1 126 ? 4.214 -10.546 0.465 1.00 97.75 126 ARG A C 1
ATOM 1020 O O . ARG A 1 126 ? 4.596 -11.538 -0.151 1.00 97.75 126 ARG A O 1
ATOM 1027 N N . PHE A 1 127 ? 3.198 -9.791 0.061 1.00 98.56 127 PHE A N 1
ATOM 1028 C CA . PHE A 1 127 ? 2.372 -10.104 -1.098 1.00 98.56 127 PHE A CA 1
ATOM 1029 C C . PHE A 1 127 ? 3.185 -10.185 -2.392 1.00 98.56 127 PHE A C 1
ATOM 1031 O O . PHE A 1 127 ? 2.998 -11.130 -3.157 1.00 98.56 127 PHE A O 1
ATOM 1038 N N . ILE A 1 128 ? 4.126 -9.264 -2.628 1.00 98.25 128 ILE A N 1
ATOM 1039 C CA . ILE A 1 128 ? 4.954 -9.270 -3.846 1.00 98.25 128 ILE A CA 1
ATOM 1040 C C . ILE A 1 128 ? 5.861 -10.498 -3.966 1.00 98.25 128 ILE A C 1
ATOM 1042 O O . ILE A 1 128 ? 6.332 -10.782 -5.059 1.00 98.25 128 ILE A O 1
ATOM 1046 N N . ASN A 1 129 ? 6.070 -11.249 -2.880 1.00 97.62 129 ASN A N 1
ATOM 1047 C CA . ASN A 1 129 ? 6.807 -12.514 -2.889 1.00 97.62 129 ASN A CA 1
ATOM 1048 C C . ASN A 1 129 ? 5.914 -13.736 -3.186 1.00 97.62 129 ASN A C 1
ATOM 1050 O O . ASN A 1 129 ? 6.409 -14.857 -3.298 1.00 97.62 129 ASN A O 1
ATOM 1054 N N . THR A 1 130 ? 4.601 -13.549 -3.331 1.00 98.31 130 THR A N 1
ATOM 1055 C CA . THR A 1 130 ? 3.682 -14.592 -3.810 1.00 98.31 130 THR A CA 1
ATOM 1056 C C . THR A 1 130 ? 3.711 -14.685 -5.335 1.00 98.31 130 THR A C 1
ATOM 1058 O O . THR A 1 130 ? 4.104 -13.743 -6.020 1.00 98.31 130 THR A O 1
ATOM 1061 N N . ALA A 1 131 ? 3.230 -15.797 -5.901 1.00 98.06 131 ALA A N 1
ATOM 1062 C CA . ALA A 1 131 ? 3.132 -15.943 -7.356 1.00 98.06 131 ALA A CA 1
ATOM 1063 C C . ALA A 1 131 ? 2.254 -14.852 -8.006 1.00 98.06 131 ALA A C 1
ATOM 1065 O O . ALA A 1 131 ? 2.606 -14.328 -9.061 1.00 98.06 131 ALA A O 1
ATOM 1066 N N . ILE A 1 132 ? 1.140 -14.482 -7.361 1.00 98.25 132 ILE A N 1
ATOM 1067 C CA . ILE A 1 132 ? 0.222 -13.443 -7.852 1.00 98.25 132 ILE A CA 1
ATOM 1068 C C . ILE A 1 132 ? 0.886 -12.065 -7.767 1.00 98.25 132 ILE A C 1
ATOM 1070 O O . ILE A 1 132 ? 0.908 -11.328 -8.753 1.00 98.25 132 ILE A O 1
ATOM 1074 N N . GLY A 1 133 ? 1.472 -11.726 -6.615 1.00 98.12 133 GLY A N 1
ATOM 1075 C CA . GLY A 1 133 ? 2.154 -10.448 -6.425 1.00 98.12 133 GLY A CA 1
ATOM 1076 C C . GLY A 1 133 ? 3.341 -10.268 -7.371 1.00 98.12 133 GLY A C 1
ATOM 1077 O O . GLY A 1 133 ? 3.446 -9.224 -8.015 1.00 98.12 133 GLY A O 1
ATOM 1078 N N . MET A 1 134 ? 4.170 -11.303 -7.549 1.00 98.00 134 MET A N 1
ATOM 1079 C CA . MET A 1 134 ? 5.267 -11.287 -8.523 1.00 98.00 134 MET A CA 1
ATOM 1080 C C . MET A 1 134 ? 4.766 -11.060 -9.950 1.00 98.00 134 MET A C 1
ATOM 1082 O O . MET A 1 134 ? 5.378 -10.291 -10.686 1.00 98.00 134 MET A O 1
ATOM 1086 N N . ALA A 1 135 ? 3.648 -11.676 -10.350 1.00 98.19 135 ALA A N 1
ATOM 1087 C CA . ALA A 1 135 ? 3.073 -11.453 -11.675 1.00 98.19 135 ALA A CA 1
ATOM 1088 C C . ALA A 1 135 ? 2.625 -9.991 -11.872 1.00 98.19 135 ALA A C 1
ATOM 1090 O O . ALA A 1 135 ? 2.888 -9.407 -12.926 1.00 98.19 135 ALA A O 1
ATOM 1091 N N . LYS A 1 136 ? 2.015 -9.366 -10.852 1.00 97.88 136 LYS A N 1
ATOM 1092 C CA . LYS A 1 136 ? 1.632 -7.941 -10.897 1.00 97.88 136 LYS A CA 1
ATOM 1093 C C . LYS A 1 136 ? 2.854 -7.021 -10.983 1.00 97.88 136 LYS A C 1
ATOM 1095 O O . LYS A 1 136 ? 2.874 -6.109 -11.809 1.00 97.88 136 LYS A O 1
ATOM 1100 N N . VAL A 1 137 ? 3.888 -7.281 -10.179 1.00 97.44 137 VAL A N 1
ATOM 1101 C CA . VAL A 1 137 ? 5.162 -6.540 -10.235 1.00 97.44 137 VAL A CA 1
ATOM 1102 C C . VAL A 1 137 ? 5.809 -6.701 -11.608 1.00 97.44 137 VAL A C 1
ATOM 1104 O O . VAL A 1 137 ? 6.193 -5.717 -12.231 1.00 97.44 137 VAL A O 1
ATOM 1107 N N . TYR A 1 138 ? 5.860 -7.920 -12.143 1.00 96.62 138 TYR A N 1
ATOM 1108 C CA . TYR A 1 138 ? 6.408 -8.176 -13.472 1.00 96.62 138 TYR A CA 1
ATOM 1109 C C . TYR A 1 138 ? 5.666 -7.396 -14.566 1.00 96.62 138 TYR A C 1
ATOM 1111 O O . TYR A 1 138 ? 6.299 -6.803 -15.437 1.00 96.62 138 TYR A O 1
ATOM 1119 N N . SER A 1 139 ? 4.335 -7.302 -14.484 1.00 96.56 139 SER A N 1
ATOM 1120 C CA . SER A 1 139 ? 3.556 -6.467 -15.404 1.00 96.56 139 SER A CA 1
ATOM 1121 C C . SER A 1 139 ? 3.966 -4.991 -15.343 1.00 96.56 139 SER A C 1
ATOM 1123 O O . SER A 1 139 ? 4.079 -4.359 -16.390 1.00 96.56 139 SER A O 1
ATOM 1125 N N . LYS A 1 140 ? 4.212 -4.431 -14.150 1.00 95.44 140 LYS A N 1
ATOM 1126 C CA . LYS A 1 140 ? 4.696 -3.045 -14.003 1.00 95.44 140 LYS A CA 1
ATOM 1127 C C . LYS A 1 140 ? 6.129 -2.864 -14.506 1.00 95.44 140 LYS A C 1
ATOM 1129 O O . LYS A 1 140 ? 6.445 -1.829 -15.090 1.00 95.44 140 LYS A O 1
ATOM 1134 N N . PHE A 1 141 ? 6.974 -3.880 -14.338 1.00 94.81 141 PHE A N 1
ATOM 1135 C CA . PHE A 1 141 ? 8.333 -3.897 -14.876 1.00 94.81 141 PHE A CA 1
ATOM 1136 C C . PHE A 1 141 ? 8.342 -3.831 -16.404 1.00 94.81 141 PHE A C 1
ATOM 1138 O O . PHE A 1 141 ? 9.047 -3.000 -16.972 1.00 94.81 141 PHE A O 1
ATOM 1145 N N . LEU A 1 142 ? 7.500 -4.625 -17.072 1.00 94.00 142 LEU A N 1
ATOM 1146 C CA . LEU A 1 142 ? 7.366 -4.581 -18.532 1.00 94.00 142 LEU A CA 1
ATOM 1147 C C . LEU A 1 142 ? 6.875 -3.221 -19.050 1.00 94.00 142 LEU A C 1
ATOM 1149 O O . LEU A 1 142 ? 7.242 -2.823 -20.152 1.00 94.00 142 LEU A O 1
ATOM 1153 N N . SER A 1 143 ? 6.109 -2.487 -18.245 1.00 93.00 143 SER A N 1
ATOM 1154 C CA . SER A 1 143 ? 5.681 -1.114 -18.541 1.00 93.00 143 SER A CA 1
ATOM 1155 C C . SER A 1 143 ? 6.759 -0.052 -18.264 1.00 93.00 143 SER A C 1
ATOM 1157 O O . SER A 1 143 ? 6.457 1.138 -18.304 1.00 93.00 143 SER A O 1
ATOM 1159 N N . SER A 1 144 ? 7.998 -0.458 -17.954 1.00 91.12 144 SER A N 1
ATOM 1160 C CA . SER A 1 144 ? 9.130 0.421 -17.606 1.00 91.12 144 SER A CA 1
ATOM 1161 C C . SER A 1 144 ? 8.864 1.355 -16.422 1.00 91.12 144 SER A C 1
ATOM 1163 O O . SER A 1 144 ? 9.498 2.400 -16.285 1.00 91.12 144 SER A O 1
ATOM 1165 N N . LEU A 1 145 ? 7.940 0.975 -15.539 1.00 91.50 145 LEU A N 1
ATOM 1166 C CA . LEU A 1 145 ? 7.481 1.845 -14.464 1.00 91.50 145 LEU A CA 1
ATOM 1167 C C . LEU A 1 145 ? 8.486 1.928 -13.301 1.00 91.50 145 LEU A C 1
ATOM 1169 O O . LEU A 1 145 ? 8.572 2.946 -12.626 1.00 91.50 145 LEU A O 1
ATOM 1173 N N . TYR A 1 146 ? 9.311 0.895 -13.107 1.00 93.06 146 TYR A N 1
ATOM 1174 C CA . TYR A 1 146 ? 10.417 0.919 -12.137 1.00 93.06 146 TYR A CA 1
ATOM 1175 C C . TYR A 1 146 ? 11.667 1.652 -12.655 1.00 93.06 146 TYR A C 1
ATOM 1177 O O . TYR A 1 146 ? 12.695 1.688 -11.979 1.00 93.06 146 TYR A O 1
ATOM 1185 N N . GLY A 1 147 ? 11.586 2.238 -13.853 1.00 90.75 147 GLY A N 1
ATOM 1186 C CA . GLY A 1 147 ? 12.715 2.853 -14.533 1.00 90.75 147 GLY A CA 1
ATOM 1187 C C . GLY A 1 147 ? 13.680 1.825 -15.121 1.00 90.75 147 GLY A C 1
ATOM 1188 O O . GLY A 1 14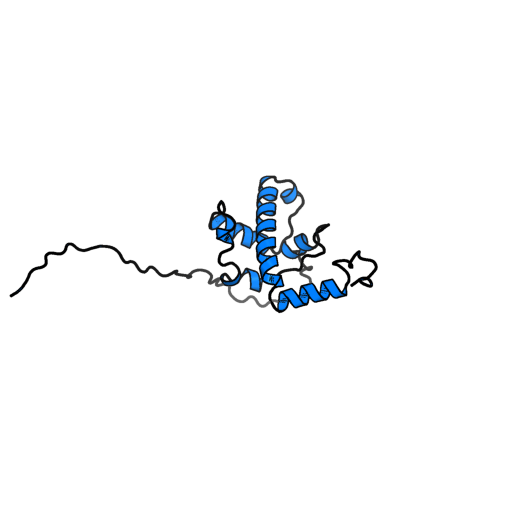7 ? 13.359 0.651 -15.283 1.00 90.75 147 GLY A O 1
ATOM 1189 N N . THR A 1 148 ? 14.870 2.305 -15.470 1.00 92.25 148 THR A N 1
ATOM 1190 C CA . THR A 1 148 ? 15.942 1.508 -16.075 1.00 92.25 148 THR A CA 1
ATOM 1191 C C . THR A 1 148 ? 17.253 1.787 -15.364 1.00 92.25 148 THR A C 1
ATOM 1193 O O . THR A 1 148 ? 17.468 2.886 -14.844 1.00 92.25 148 THR A O 1
ATOM 1196 N N . CYS A 1 149 ? 18.172 0.835 -15.405 1.00 93.00 149 CYS A N 1
ATOM 1197 C CA . CYS A 1 149 ? 19.489 0.935 -14.817 1.00 93.00 149 CYS A CA 1
ATOM 1198 C C . CYS A 1 149 ? 20.220 2.187 -15.337 1.00 93.00 149 CYS A C 1
ATOM 1200 O O . CYS A 1 149 ? 20.421 2.330 -16.547 1.00 93.00 149 CYS A O 1
ATOM 1202 N N . PRO A 1 150 ? 20.691 3.080 -14.445 1.00 94.31 150 PRO A N 1
ATOM 1203 C CA . PRO A 1 150 ? 21.377 4.307 -14.852 1.00 94.31 150 PRO A CA 1
ATOM 1204 C C . PRO A 1 150 ? 22.793 4.046 -15.389 1.00 94.31 150 PRO A C 1
ATOM 1206 O O . PRO A 1 150 ? 23.470 4.961 -15.861 1.00 94.31 150 PRO A O 1
ATOM 1209 N N . ARG A 1 151 ? 23.292 2.809 -15.288 1.00 95.94 151 ARG A N 1
ATOM 1210 C CA . ARG A 1 151 ? 24.652 2.457 -15.681 1.00 95.94 151 ARG A CA 1
ATOM 1211 C C . ARG A 1 151 ? 24.732 2.322 -17.200 1.00 95.94 151 ARG A C 1
ATOM 1213 O O . ARG A 1 151 ? 24.059 1.488 -17.793 1.00 95.94 151 ARG A O 1
ATOM 1220 N N . ALA A 1 152 ? 25.634 3.084 -17.818 1.00 91.50 152 ALA A N 1
ATOM 1221 C CA . ALA A 1 152 ? 25.792 3.130 -19.276 1.00 91.50 152 ALA A CA 1
ATOM 1222 C C . ALA A 1 152 ? 26.044 1.760 -19.938 1.00 91.50 152 ALA A C 1
ATOM 1224 O O . ALA A 1 152 ? 25.698 1.576 -21.096 1.00 91.50 152 ALA A O 1
ATOM 1225 N N . LEU A 1 153 ? 26.633 0.807 -19.205 1.00 94.69 153 LEU A N 1
ATOM 1226 C CA . LEU A 1 153 ? 26.953 -0.542 -19.692 1.00 94.69 153 LEU A CA 1
ATOM 1227 C C . LEU A 1 153 ? 25.862 -1.584 -19.389 1.00 94.69 153 LEU A C 1
ATOM 1229 O O . LEU A 1 153 ? 26.111 -2.776 -19.529 1.00 94.69 153 LEU A O 1
ATOM 1233 N N . CYS A 1 154 ? 24.693 -1.154 -18.911 1.00 93.06 154 CYS A N 1
ATOM 1234 C CA . CYS A 1 154 ? 23.563 -2.034 -18.619 1.00 93.06 154 CYS A CA 1
ATOM 1235 C C . CYS A 1 154 ? 22.464 -1.962 -19.685 1.00 93.06 154 CYS A C 1
ATOM 1237 O O . CYS A 1 154 ? 21.392 -2.495 -19.444 1.00 93.06 154 CYS A O 1
ATOM 1239 N N . ASP A 1 155 ? 22.686 -1.288 -20.820 1.00 89.50 155 ASP A N 1
ATOM 1240 C CA . ASP A 1 155 ? 21.745 -1.226 -21.953 1.00 89.50 155 ASP A CA 1
ATOM 1241 C C . ASP A 1 155 ? 20.285 -0.915 -21.565 1.00 89.50 155 ASP A C 1
ATOM 1243 O O . ASP A 1 155 ? 19.345 -1.376 -22.206 1.00 89.50 155 ASP A O 1
ATOM 1247 N N . ARG A 1 156 ? 20.097 -0.096 -20.519 1.00 82.62 156 ARG A N 1
ATOM 1248 C CA . ARG A 1 156 ? 18.787 0.273 -19.954 1.00 82.62 156 ARG A CA 1
ATOM 1249 C C . ARG A 1 156 ? 17.934 -0.925 -19.481 1.00 82.62 156 ARG A C 1
ATOM 1251 O O . ARG A 1 156 ? 16.713 -0.862 -19.602 1.00 82.62 156 ARG A O 1
ATOM 1258 N N . GLN A 1 157 ? 18.563 -1.982 -18.952 1.00 78.81 157 GLN A N 1
ATOM 1259 C CA . GLN A 1 157 ? 17.877 -3.061 -18.213 1.00 78.81 157 GLN A CA 1
ATOM 1260 C C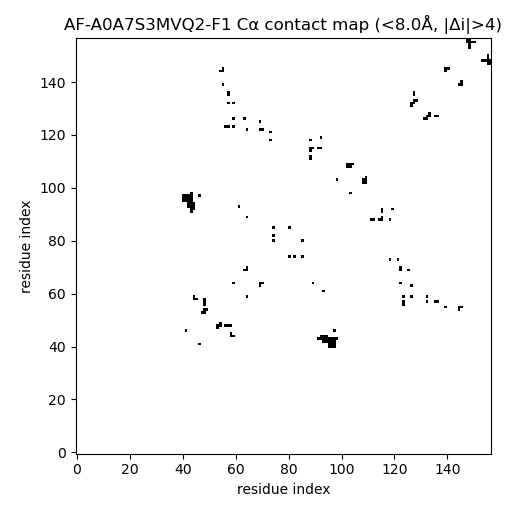 . GLN A 1 157 ? 17.076 -2.553 -17.019 1.00 78.81 157 GLN A C 1
ATOM 1262 O O . GLN A 1 157 ? 17.534 -1.568 -16.400 1.00 78.81 157 GLN A O 1
#

Sequence (157 aa):
GRRRMDDDPIDQNDSDGFQMEDMSDDSRVHRSGDADMEGDAMGWIKWFCSLEGHEYMVEVDDTYIRDPFNLVGLQQQLPSLTKDRFKNLIKMILSRESPNEEDLADEQFLELNQEASDLYGLIHSRFINTAIGMAKVYSKFLSSLYGTCPRALCDRQ

Secondary structure (DSSP, 8-state):
-----------------------------------S-------HHHHHHHSTT-TT--PPPHHHHH-HHHHTTTGGGSTT--HHHHHHHHHHHT-SS---HHHHH-HHHHHHHHHHHHHHHHHHHHHTTSHHHHHHHHHHHHTTTT-----GGGTT-

Solvent-accessible surface area (backbone atoms only — not comparable to full-atom values): 10160 Å² total; per-residue (Å²): 137,84,89,79,91,87,77,78,85,80,86,83,80,86,81,77,68,89,79,83,86,82,86,80,84,89,76,81,91,77,93,72,92,79,83,88,80,82,68,82,61,50,16,26,50,58,43,57,43,66,38,89,90,25,72,82,56,73,81,75,57,68,71,57,71,70,35,64,77,78,52,63,69,53,61,72,76,38,84,87,58,49,73,68,57,52,52,51,33,52,51,52,51,70,27,62,57,44,85,50,73,68,48,73,70,32,69,71,48,48,53,51,50,49,55,30,50,55,51,46,52,59,50,44,62,55,42,44,73,35,75,69,32,38,52,55,51,49,55,42,49,77,68,49,65,80,57,53,47,87,51,86,90,48,81,59,80

Nearest PDB structures (foldseek):
  1rqf-assembly1_A  TM=8.169E-01  e=3.126E-07  Xenopus laevis
  4nh1-assembly1_D  TM=8.423E-01  e=7.238E-07  Homo sapiens
  4md9-assembly1_A  TM=8.403E-01  e=1.170E-06  Homo sapiens

Radius of gyration: 24.03 Å; Cα contacts (8 Å, |Δi|>4): 96; chains: 1; bounding box: 62×68×73 Å

pLDDT: mean 82.52, std 20.8, range [36.62, 98.56]